Protein AF-A0A372M8K6-F1 (afdb_monomer_lite)

Sequence (82 aa):
MKDLFAIEIEPEVRSWLETLPAKHFLKVDEYAGLLAEHAASLGEPYARYLSDGIRELRPTLGGAGPAHDEFVRVIEEGEVAK

Secondary structure (DSSP, 8-state):
-PPPPEEEE-HHHHHHHHHS-HHHHHHHHHHHHHHHHHTTT--TTTEEEEETTEEEE---BBTBPP-TT--EEEEPTTSS--

pLDDT: mean 77.54, std 15.41, range [35.53, 91.69]

Structure (mmCIF, N/CA/C/O backbone):
data_AF-A0A372M8K6-F1
#
_entry.id   AF-A0A372M8K6-F1
#
loop_
_atom_site.group_PDB
_atom_site.id
_atom_site.type_symbol
_atom_site.label_atom_id
_atom_site.label_alt_id
_atom_site.label_comp_id
_atom_site.label_asym_id
_atom_site.label_entity_id
_atom_site.label_seq_id
_atom_site.pdbx_PDB_ins_code
_atom_site.Cartn_x
_atom_site.Cartn_y
_atom_site.Cartn_z
_atom_site.occupancy
_atom_site.B_iso_or_equiv
_atom_site.auth_seq_id
_atom_site.auth_comp_id
_atom_site.auth_asym_id
_atom_site.auth_atom_id
_atom_site.pdbx_PDB_model_num
ATOM 1 N N . MET A 1 1 ? -12.867 17.317 7.111 1.00 49.62 1 MET A N 1
ATOM 2 C CA . MET A 1 1 ? -11.831 16.512 6.433 1.00 49.62 1 MET A CA 1
ATOM 3 C C . MET A 1 1 ? -11.908 15.136 7.063 1.00 49.62 1 MET A C 1
ATOM 5 O O . MET A 1 1 ? -12.170 15.089 8.256 1.00 49.62 1 MET A O 1
ATOM 9 N N . LYS A 1 2 ? -11.853 14.055 6.282 1.00 61.06 2 LYS A N 1
ATOM 10 C CA . LYS A 1 2 ? -11.709 12.715 6.863 1.00 61.06 2 LYS A CA 1
ATOM 11 C C . LYS A 1 2 ? -10.248 12.581 7.277 1.00 61.06 2 LYS A C 1
ATOM 13 O O . LYS A 1 2 ? -9.391 12.901 6.455 1.00 61.06 2 LYS A O 1
ATOM 18 N N . ASP A 1 3 ? -9.996 12.157 8.504 1.00 82.06 3 ASP A N 1
ATOM 19 C CA . ASP A 1 3 ? -8.643 11.816 8.928 1.00 82.06 3 ASP A CA 1
ATOM 20 C C . ASP A 1 3 ? -8.197 10.570 8.147 1.00 82.06 3 ASP A C 1
ATOM 22 O O . ASP A 1 3 ? -8.996 9.656 7.905 1.00 82.06 3 ASP A O 1
ATOM 26 N N . LEU A 1 4 ? -6.966 10.600 7.634 1.00 85.88 4 LEU A N 1
ATOM 27 C CA . LEU A 1 4 ? -6.390 9.509 6.849 1.00 85.88 4 LEU A CA 1
ATOM 28 C C . LEU A 1 4 ? -5.723 8.508 7.787 1.00 85.88 4 LEU A C 1
ATOM 30 O O . LEU A 1 4 ? -5.043 8.898 8.733 1.00 85.88 4 LEU A O 1
ATOM 34 N N . PHE A 1 5 ? -5.866 7.222 7.482 1.00 86.06 5 PHE A N 1
ATOM 35 C CA . PHE A 1 5 ? -5.133 6.175 8.181 1.00 86.06 5 PHE A CA 1
ATOM 36 C C . PHE A 1 5 ? -3.638 6.266 7.864 1.00 86.06 5 PHE A C 1
ATOM 38 O O . PHE A 1 5 ? -3.247 6.452 6.708 1.00 86.06 5 PHE A O 1
ATOM 45 N N . ALA A 1 6 ? -2.802 6.084 8.887 1.00 87.75 6 ALA A N 1
ATOM 46 C CA . ALA A 1 6 ? -1.371 5.916 8.695 1.00 87.75 6 ALA A CA 1
ATOM 47 C C . ALA A 1 6 ? -1.092 4.522 8.114 1.00 87.75 6 ALA A C 1
ATOM 49 O O . ALA A 1 6 ? -1.669 3.520 8.545 1.00 87.75 6 ALA A O 1
ATOM 50 N N . ILE A 1 7 ? -0.200 4.462 7.128 1.00 86.38 7 ILE A N 1
ATOM 51 C CA . ILE A 1 7 ? 0.245 3.209 6.517 1.00 86.38 7 ILE A CA 1
ATOM 52 C C . ILE A 1 7 ? 1.709 3.015 6.876 1.00 86.38 7 ILE A C 1
ATOM 54 O O . ILE A 1 7 ? 2.556 3.838 6.523 1.00 86.38 7 ILE A O 1
ATOM 58 N N . GLU A 1 8 ? 1.998 1.908 7.545 1.00 88.81 8 GLU A N 1
ATOM 59 C CA . GLU A 1 8 ? 3.354 1.425 7.735 1.00 88.81 8 GLU A CA 1
ATOM 60 C C . GLU A 1 8 ? 3.685 0.389 6.664 1.00 88.81 8 GLU A C 1
ATOM 62 O O . GLU A 1 8 ? 2.880 -0.478 6.311 1.00 88.81 8 GLU A O 1
ATOM 67 N N . ILE A 1 9 ? 4.892 0.508 6.120 1.00 83.06 9 ILE A N 1
ATOM 68 C CA . ILE A 1 9 ? 5.423 -0.432 5.140 1.00 83.06 9 ILE A CA 1
ATOM 69 C C . ILE A 1 9 ? 6.522 -1.253 5.799 1.00 83.06 9 ILE A C 1
ATOM 71 O O . ILE A 1 9 ? 7.421 -0.691 6.432 1.00 83.06 9 ILE A O 1
ATOM 75 N N . GLU A 1 10 ? 6.459 -2.567 5.622 1.00 83.75 10 GLU A N 1
ATOM 76 C CA . GLU A 1 10 ? 7.533 -3.458 6.050 1.00 83.75 10 GLU A CA 1
ATOM 77 C C . GLU A 1 10 ? 8.822 -3.164 5.250 1.00 83.75 10 GLU A C 1
ATOM 79 O O . GLU A 1 10 ? 8.753 -2.679 4.108 1.00 83.75 10 GLU A O 1
ATOM 84 N N . PRO A 1 11 ? 10.017 -3.416 5.816 1.00 84.00 11 PRO A N 1
ATOM 85 C CA . PRO A 1 11 ? 11.289 -3.173 5.135 1.00 84.00 11 PRO A CA 1
ATOM 86 C C . PRO A 1 11 ? 11.395 -3.846 3.760 1.00 84.00 11 PRO A C 1
ATOM 88 O O . PRO A 1 11 ? 11.910 -3.239 2.822 1.00 84.00 11 PRO A O 1
ATOM 91 N N . GLU A 1 12 ? 10.871 -5.062 3.626 1.00 81.12 12 GLU A N 1
ATOM 92 C CA . GLU A 1 12 ? 10.837 -5.831 2.383 1.00 81.12 12 GLU A CA 1
ATOM 93 C C . GLU A 1 12 ? 10.032 -5.090 1.304 1.00 81.12 12 GLU A C 1
ATOM 95 O O . GLU A 1 12 ? 10.551 -4.854 0.212 1.00 81.12 12 GLU A O 1
ATOM 100 N N . VAL A 1 13 ? 8.845 -4.574 1.659 1.00 84.31 13 VAL A N 1
ATOM 101 C CA . VAL A 1 13 ? 8.008 -3.748 0.764 1.00 84.31 13 VAL A CA 1
ATOM 102 C C . VAL A 1 13 ? 8.767 -2.520 0.288 1.00 84.31 13 VAL A C 1
ATOM 104 O O . VAL A 1 13 ? 8.702 -2.151 -0.885 1.00 84.31 13 VAL A O 1
ATOM 107 N N . ARG A 1 14 ? 9.501 -1.855 1.188 1.00 87.50 14 ARG A N 1
ATOM 108 C CA . ARG A 1 14 ? 10.314 -0.692 0.817 1.00 87.50 14 ARG A CA 1
ATOM 109 C C . ARG A 1 14 ? 11.376 -1.076 -0.210 1.00 87.50 14 ARG A C 1
ATOM 111 O O . ARG A 1 14 ? 11.503 -0.385 -1.218 1.00 87.50 14 ARG A O 1
ATOM 118 N N . SER A 1 15 ? 12.112 -2.161 0.028 1.00 86.69 15 SER A N 1
ATOM 119 C CA . SER A 1 15 ? 13.129 -2.644 -0.908 1.00 86.69 15 SER A CA 1
ATOM 120 C C . SER A 1 15 ? 12.533 -2.991 -2.270 1.00 86.69 15 SER A C 1
ATOM 122 O O . SER A 1 15 ? 13.108 -2.635 -3.293 1.00 86.69 15 SER A O 1
ATOM 124 N N . TRP A 1 16 ? 11.359 -3.615 -2.316 1.00 87.19 16 TRP A N 1
ATOM 125 C CA . TRP A 1 16 ? 10.670 -3.890 -3.574 1.00 87.19 16 TRP A CA 1
ATOM 126 C C . TRP A 1 16 ? 10.206 -2.628 -4.299 1.00 87.19 16 TRP A C 1
ATOM 128 O O . TRP A 1 16 ? 10.421 -2.524 -5.509 1.00 87.19 16 TRP A O 1
ATOM 138 N N . LEU A 1 17 ? 9.628 -1.651 -3.591 1.00 88.44 17 LEU A N 1
ATOM 139 C CA . LEU A 1 17 ? 9.207 -0.369 -4.171 1.00 88.44 17 LEU A CA 1
ATOM 140 C C . LEU A 1 17 ? 10.362 0.329 -4.902 1.00 88.44 17 LEU A C 1
ATOM 142 O O . LEU A 1 17 ? 10.150 0.904 -5.970 1.00 88.44 17 LEU A O 1
ATOM 146 N N . GLU A 1 18 ? 11.582 0.234 -4.369 1.00 90.06 18 GLU A N 1
ATOM 147 C CA . GLU A 1 18 ? 12.801 0.781 -4.982 1.00 90.06 18 GLU A CA 1
ATOM 148 C C . GLU A 1 18 ? 13.194 0.075 -6.294 1.00 90.06 18 GLU A C 1
ATOM 150 O O . GLU A 1 18 ? 13.889 0.660 -7.125 1.00 90.06 18 GLU A O 1
ATOM 155 N N . THR A 1 19 ? 12.726 -1.156 -6.528 1.00 88.38 19 THR A N 1
ATOM 156 C CA . THR A 1 19 ? 12.969 -1.899 -7.780 1.00 88.38 19 THR A CA 1
ATOM 157 C C . THR A 1 19 ? 11.951 -1.595 -8.881 1.00 88.38 19 THR A C 1
ATOM 159 O O . THR A 1 19 ? 12.152 -1.981 -10.038 1.00 88.38 19 THR A O 1
ATOM 162 N N . LEU A 1 20 ? 10.845 -0.919 -8.553 1.00 86.12 20 LEU A N 1
ATOM 163 C CA . LEU A 1 20 ? 9.744 -0.728 -9.488 1.00 86.12 20 LEU A CA 1
ATOM 164 C C . LEU A 1 20 ? 10.063 0.317 -10.567 1.00 86.12 20 LEU A C 1
ATOM 166 O O . LEU A 1 20 ? 10.561 1.406 -10.273 1.00 86.12 20 LEU A O 1
ATOM 170 N N . PRO A 1 21 ? 9.655 0.075 -11.828 1.00 89.56 21 PRO A N 1
ATOM 171 C CA . PRO A 1 21 ? 9.543 1.147 -12.807 1.00 89.56 21 PRO A CA 1
ATOM 172 C C . PRO A 1 21 ? 8.611 2.250 -12.289 1.00 89.56 21 PRO A C 1
ATOM 174 O O . PRO A 1 21 ? 7.569 1.954 -11.703 1.00 89.56 21 PRO A O 1
ATOM 177 N N . ALA A 1 22 ? 8.910 3.516 -12.597 1.00 90.75 22 ALA A N 1
ATOM 178 C CA . ALA A 1 22 ? 8.146 4.670 -12.102 1.00 90.75 22 ALA A CA 1
ATOM 179 C C . ALA A 1 22 ? 6.623 4.554 -12.324 1.00 90.75 22 ALA A C 1
ATOM 181 O O . ALA A 1 22 ? 5.832 4.910 -11.456 1.00 90.75 22 ALA A O 1
ATOM 182 N N . LYS A 1 23 ? 6.195 3.988 -13.462 1.00 88.88 23 LYS A N 1
ATOM 183 C CA . LYS A 1 23 ? 4.773 3.743 -13.753 1.00 88.88 23 LYS A CA 1
ATOM 184 C C . LYS A 1 23 ? 4.118 2.792 -12.743 1.00 88.88 23 LYS A C 1
ATOM 186 O O . LYS A 1 23 ? 2.954 2.974 -12.406 1.00 88.88 23 LYS A O 1
ATOM 191 N N . HIS A 1 24 ? 4.836 1.763 -12.303 1.00 87.81 24 HIS A N 1
ATOM 192 C CA . HIS A 1 24 ? 4.333 0.810 -11.316 1.00 87.81 24 HIS A CA 1
ATOM 193 C C . HIS A 1 24 ? 4.362 1.412 -9.920 1.00 87.81 24 HIS A C 1
ATOM 195 O O . HIS A 1 24 ? 3.377 1.273 -9.208 1.00 87.81 24 HIS A O 1
ATOM 201 N N . PHE A 1 25 ? 5.419 2.149 -9.574 1.00 89.19 25 PHE A N 1
ATOM 202 C CA . PHE A 1 25 ? 5.483 2.878 -8.309 1.00 89.19 25 PHE A CA 1
ATOM 203 C C . PHE A 1 25 ? 4.276 3.810 -8.133 1.00 89.19 25 PHE A C 1
ATOM 205 O O . PHE A 1 25 ? 3.564 3.705 -7.141 1.00 89.19 25 PHE A O 1
ATOM 212 N N . LEU A 1 26 ? 3.967 4.637 -9.141 1.00 91.62 26 LEU A N 1
ATOM 213 C CA . LEU A 1 26 ? 2.784 5.508 -9.116 1.00 91.62 26 LEU A CA 1
ATOM 214 C C . LEU A 1 26 ? 1.483 4.717 -8.947 1.00 91.62 26 LEU A C 1
ATOM 216 O O . LEU A 1 26 ? 0.565 5.162 -8.269 1.00 91.62 26 LEU A O 1
ATOM 220 N N . LYS A 1 27 ? 1.403 3.518 -9.532 1.00 89.75 27 LYS A N 1
ATOM 221 C CA . LYS A 1 27 ? 0.222 2.669 -9.383 1.00 89.75 27 LYS A CA 1
ATOM 222 C C . LYS A 1 27 ? 0.066 2.130 -7.961 1.00 89.75 27 LYS A C 1
ATOM 224 O O . LYS A 1 27 ? -1.060 1.983 -7.495 1.00 89.75 27 LYS A O 1
ATOM 229 N N . VAL A 1 28 ? 1.173 1.823 -7.287 1.00 90.06 28 VAL A N 1
ATOM 230 C CA . VAL A 1 28 ? 1.160 1.421 -5.876 1.00 90.06 28 VAL A CA 1
ATOM 231 C C . VAL A 1 28 ? 0.788 2.610 -4.986 1.00 90.06 28 VAL A C 1
ATOM 233 O O . VAL A 1 28 ? -0.044 2.446 -4.099 1.00 90.06 28 VAL A O 1
ATOM 236 N N . ASP A 1 29 ? 1.321 3.800 -5.269 1.00 91.38 29 ASP A N 1
ATOM 237 C CA . ASP A 1 29 ? 1.001 5.044 -4.552 1.00 91.38 29 ASP A CA 1
ATOM 238 C C . ASP A 1 29 ? -0.503 5.377 -4.608 1.00 91.38 29 ASP A C 1
ATOM 240 O O . ASP A 1 29 ? -1.129 5.634 -3.581 1.00 91.38 29 ASP A O 1
ATOM 244 N N . GLU A 1 30 ? -1.137 5.228 -5.780 1.00 91.69 30 GLU A N 1
ATOM 245 C CA . GLU A 1 30 ? -2.598 5.351 -5.929 1.00 91.69 30 GLU A CA 1
ATOM 246 C C . GLU A 1 30 ? -3.369 4.391 -5.001 1.00 91.69 30 GLU A C 1
ATOM 248 O O . GLU A 1 30 ? -4.378 4.762 -4.400 1.00 91.69 30 GLU A O 1
ATOM 253 N N . TYR A 1 31 ? -2.909 3.142 -4.876 1.00 91.00 31 TYR A N 1
ATOM 254 C CA . TYR A 1 31 ? -3.552 2.131 -4.030 1.00 91.00 31 TYR A CA 1
ATOM 255 C C . TYR A 1 31 ? -3.325 2.403 -2.541 1.00 91.00 31 TYR A C 1
ATOM 257 O O . TYR A 1 31 ? -4.234 2.180 -1.740 1.00 91.00 31 TYR A O 1
ATOM 265 N N . ALA A 1 32 ? -2.148 2.910 -2.171 1.00 90.00 32 ALA A N 1
ATOM 266 C CA . ALA A 1 32 ? -1.861 3.354 -0.814 1.00 90.00 32 ALA A CA 1
ATOM 267 C C . ALA A 1 32 ? -2.763 4.533 -0.418 1.00 90.00 32 ALA A C 1
ATOM 269 O O . ALA A 1 32 ? -3.331 4.516 0.669 1.00 90.00 32 ALA A O 1
ATOM 270 N N . GLY A 1 33 ? -2.999 5.492 -1.319 1.00 91.00 33 GLY A N 1
ATOM 271 C CA . GLY A 1 33 ? -3.965 6.573 -1.096 1.00 91.00 33 GLY A CA 1
ATOM 272 C C . GLY A 1 33 ? -5.384 6.056 -0.836 1.00 91.00 33 GLY A C 1
ATOM 273 O O . GLY A 1 33 ? -6.009 6.421 0.160 1.00 91.00 33 GLY A O 1
ATOM 274 N N . LEU A 1 34 ? -5.869 5.121 -1.663 1.00 91.06 34 LEU 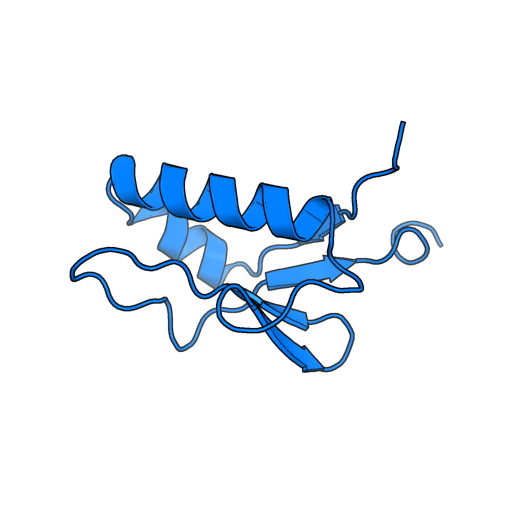A N 1
ATOM 275 C CA . LEU A 1 34 ? -7.173 4.476 -1.446 1.00 91.06 34 LEU A CA 1
ATOM 276 C C . LEU A 1 34 ? -7.243 3.752 -0.098 1.00 91.06 34 LEU A C 1
ATOM 278 O O . LEU A 1 34 ? -8.278 3.776 0.571 1.00 91.06 34 LEU A O 1
ATOM 282 N N . LEU A 1 35 ? -6.154 3.096 0.304 1.00 88.44 35 LEU A N 1
ATOM 283 C CA . LEU A 1 35 ? -6.072 2.421 1.590 1.00 88.44 35 LEU A CA 1
ATOM 284 C C . LEU A 1 35 ? -6.108 3.423 2.743 1.00 88.44 35 LEU A C 1
ATOM 286 O O . LEU A 1 35 ? -6.873 3.216 3.676 1.00 88.44 35 LEU A O 1
ATOM 290 N N . ALA A 1 36 ? -5.373 4.528 2.652 1.00 89.88 36 ALA A N 1
ATOM 291 C CA . ALA A 1 36 ? -5.366 5.577 3.666 1.00 89.88 36 ALA A CA 1
ATOM 292 C C . ALA A 1 36 ? -6.754 6.218 3.849 1.00 89.88 36 ALA A C 1
ATOM 294 O O . ALA A 1 36 ? -7.132 6.573 4.961 1.00 89.88 36 ALA A O 1
ATOM 295 N N . GLU A 1 37 ? -7.554 6.329 2.785 1.00 91.38 37 GLU A N 1
ATOM 296 C CA . GLU A 1 37 ? -8.908 6.903 2.842 1.00 91.38 37 GLU A CA 1
ATOM 297 C C . GLU A 1 37 ? -9.988 5.918 3.323 1.00 91.38 37 GLU A C 1
ATOM 299 O O . GLU A 1 37 ? -11.024 6.310 3.885 1.00 91.38 37 GLU A O 1
ATOM 304 N N . HIS A 1 38 ? -9.785 4.628 3.053 1.00 89.12 38 HIS A N 1
ATOM 305 C CA . HIS A 1 38 ? -10.81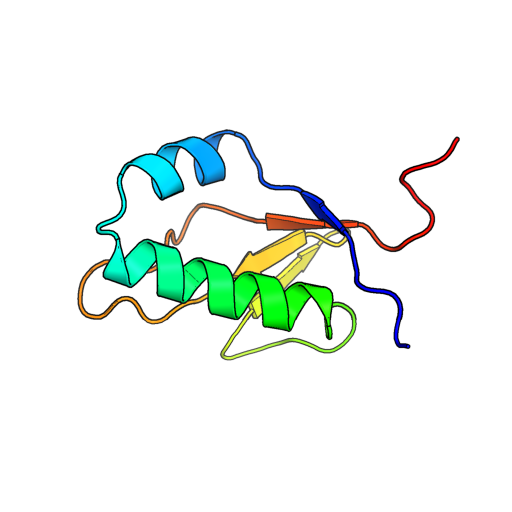8 3.603 3.179 1.00 89.12 38 HIS A CA 1
ATOM 306 C C . HIS A 1 38 ? -10.369 2.379 3.976 1.00 89.12 38 HIS A C 1
ATOM 308 O O . HIS A 1 38 ? -10.974 1.322 3.825 1.00 89.12 38 HIS A O 1
ATOM 314 N N . ALA A 1 39 ? -9.358 2.487 4.839 1.00 83.44 39 ALA A N 1
ATOM 315 C CA . ALA A 1 39 ? -8.697 1.326 5.435 1.00 83.44 39 ALA A CA 1
ATOM 316 C C . ALA A 1 39 ? -9.634 0.341 6.149 1.00 83.44 39 ALA A C 1
ATOM 318 O O . ALA A 1 39 ? -9.440 -0.867 6.052 1.00 83.44 39 ALA A O 1
ATOM 319 N N . ALA A 1 40 ? -10.684 0.827 6.815 1.00 82.69 40 ALA A N 1
ATOM 320 C CA . ALA A 1 40 ? -11.673 -0.026 7.475 1.00 82.69 40 ALA A CA 1
ATOM 321 C C . ALA A 1 40 ? -12.545 -0.835 6.488 1.00 82.69 40 ALA A C 1
ATOM 323 O O . ALA A 1 40 ? -13.012 -1.922 6.821 1.00 82.69 40 ALA A O 1
ATOM 324 N N . SER A 1 41 ? -12.759 -0.332 5.268 1.00 86.75 41 SER A N 1
ATOM 325 C CA . SER A 1 41 ? -13.708 -0.886 4.288 1.00 86.75 41 SER A CA 1
ATOM 326 C C . SER A 1 41 ? -13.079 -1.376 2.982 1.00 86.75 41 SER A C 1
ATOM 328 O O . SER A 1 41 ? -13.752 -2.054 2.209 1.00 86.75 41 SER A O 1
ATOM 330 N N . LEU A 1 42 ? -11.822 -1.027 2.696 1.00 87.06 42 LEU A N 1
ATOM 331 C CA . LEU A 1 42 ? -11.157 -1.403 1.454 1.00 87.06 42 LEU A CA 1
ATOM 332 C C . LEU A 1 42 ? -10.905 -2.913 1.452 1.00 87.06 42 LEU A C 1
ATOM 334 O O . LEU A 1 42 ? -10.298 -3.458 2.371 1.00 87.06 42 LEU A O 1
ATOM 338 N N . GLY A 1 43 ? -11.394 -3.593 0.425 1.00 85.12 43 GLY A N 1
ATOM 339 C CA . GLY A 1 43 ? -11.301 -5.041 0.276 1.00 85.12 43 GLY A CA 1
ATOM 340 C C . GLY A 1 43 ? -11.012 -5.425 -1.168 1.00 85.12 43 GLY A C 1
ATOM 341 O O . GLY A 1 43 ? -10.496 -4.621 -1.951 1.00 85.12 43 GLY A O 1
ATOM 342 N N . GLU A 1 44 ? -11.334 -6.665 -1.529 1.00 86.00 44 GLU A N 1
ATOM 343 C CA . GLU A 1 44 ? -11.085 -7.160 -2.881 1.00 86.00 44 GLU A CA 1
ATOM 344 C C . GLU A 1 44 ? -11.865 -6.327 -3.924 1.00 86.00 44 GLU A C 1
ATOM 346 O O . GLU A 1 44 ? -12.992 -5.902 -3.653 1.00 86.00 44 GLU A O 1
ATOM 351 N N . PRO A 1 45 ? -11.285 -6.063 -5.113 1.00 86.25 45 PRO A N 1
ATOM 352 C CA . PRO A 1 45 ? -10.013 -6.584 -5.633 1.00 86.25 45 PRO A CA 1
ATOM 353 C C . PRO A 1 45 ? -8.760 -5.793 -5.209 1.00 86.25 45 PRO A C 1
ATOM 355 O O . PRO A 1 45 ? -7.656 -6.184 -5.576 1.00 86.25 45 PRO A O 1
ATOM 358 N N . TYR A 1 46 ? -8.910 -4.685 -4.481 1.00 84.69 46 TYR A N 1
ATOM 359 C CA . TYR A 1 46 ? -7.832 -3.718 -4.244 1.00 84.69 46 TYR A CA 1
ATOM 360 C C . TYR A 1 46 ? -6.898 -4.111 -3.104 1.00 84.69 46 TYR A C 1
ATOM 362 O O . TYR A 1 46 ? -5.690 -3.889 -3.189 1.00 84.69 46 TYR A O 1
ATOM 370 N N . ALA A 1 47 ? -7.458 -4.699 -2.049 1.00 85.56 47 ALA A N 1
ATOM 371 C CA . ALA A 1 47 ? -6.715 -5.148 -0.887 1.00 85.56 47 ALA A CA 1
ATOM 372 C C . ALA A 1 47 ? -7.309 -6.443 -0.328 1.00 85.56 47 ALA A C 1
ATOM 374 O O . ALA A 1 47 ? -8.516 -6.672 -0.409 1.00 85.56 47 ALA A O 1
ATOM 375 N N . ARG A 1 48 ? -6.479 -7.279 0.287 1.00 87.00 48 ARG A N 1
ATOM 376 C CA . ARG A 1 48 ? -6.927 -8.421 1.085 1.00 87.00 48 ARG A CA 1
ATOM 377 C C . ARG A 1 48 ? -6.570 -8.178 2.542 1.00 87.00 48 ARG A C 1
ATOM 379 O O . ARG A 1 48 ? -5.438 -7.832 2.853 1.00 87.00 48 ARG A O 1
ATOM 386 N N . TYR A 1 49 ? -7.538 -8.348 3.435 1.00 85.88 49 TYR A N 1
ATOM 387 C CA . TYR A 1 49 ? -7.269 -8.351 4.870 1.00 85.88 49 TYR A CA 1
ATOM 388 C C . TYR A 1 49 ? -6.606 -9.672 5.261 1.00 85.88 49 TYR A C 1
ATOM 390 O O . TYR A 1 49 ? -7.120 -10.731 4.895 1.00 85.88 49 TYR A O 1
ATOM 398 N N . LEU A 1 50 ? -5.482 -9.602 5.976 1.00 82.88 50 LEU A N 1
ATOM 399 C CA . LEU A 1 50 ? -4.762 -10.783 6.451 1.00 82.88 50 LEU A CA 1
ATOM 400 C C . LEU A 1 50 ? -5.057 -11.028 7.934 1.00 82.88 50 LEU A C 1
ATOM 402 O O . LEU A 1 50 ? -5.685 -12.029 8.271 1.00 82.88 50 LEU A O 1
ATOM 406 N N . SER A 1 51 ? -4.655 -10.098 8.804 1.00 80.62 51 SER A N 1
ATOM 407 C CA . SER A 1 51 ? -4.882 -10.133 10.258 1.00 80.62 51 SER A CA 1
ATOM 408 C C . SER A 1 51 ? -4.343 -8.861 10.918 1.00 80.62 51 SER A C 1
ATOM 410 O O . SER A 1 51 ? -3.439 -8.255 10.365 1.00 80.62 51 SER A O 1
ATOM 412 N N . ASP A 1 52 ? -4.819 -8.488 12.110 1.00 83.12 52 ASP A N 1
ATOM 413 C CA . ASP A 1 52 ? -4.190 -7.459 12.973 1.00 83.12 52 ASP A CA 1
ATOM 414 C C . ASP A 1 52 ? -3.878 -6.113 12.276 1.00 83.12 52 ASP A C 1
ATOM 416 O O . ASP A 1 52 ? -2.784 -5.560 12.364 1.00 83.12 52 ASP A O 1
ATOM 420 N N . GLY A 1 53 ? -4.827 -5.623 11.472 1.00 80.44 53 GLY A N 1
ATOM 421 C CA . GLY A 1 53 ? -4.656 -4.387 10.690 1.00 80.44 53 GLY A CA 1
ATOM 422 C C . GLY A 1 53 ? -3.751 -4.534 9.457 1.00 80.44 53 GLY A C 1
ATOM 423 O O . GLY A 1 53 ? -3.644 -3.608 8.653 1.00 80.44 53 GLY A O 1
ATOM 424 N N . ILE A 1 54 ? -3.153 -5.707 9.242 1.00 82.75 54 ILE A N 1
ATOM 425 C CA . ILE A 1 54 ? -2.326 -6.009 8.073 1.00 82.75 54 ILE A CA 1
ATOM 426 C C . ILE A 1 54 ? -3.210 -6.265 6.858 1.00 82.75 54 ILE A C 1
ATOM 428 O O . ILE A 1 54 ? -4.172 -7.050 6.886 1.00 82.75 54 ILE A O 1
ATOM 432 N N . ARG A 1 55 ? -2.854 -5.601 5.759 1.00 85.19 55 ARG A N 1
ATOM 433 C CA . ARG A 1 55 ? -3.536 -5.701 4.476 1.00 85.19 55 ARG A CA 1
ATOM 434 C C . ARG A 1 55 ? -2.524 -5.896 3.351 1.00 85.19 55 ARG A C 1
ATOM 436 O O . ARG A 1 55 ? -1.549 -5.172 3.216 1.00 85.19 55 ARG A O 1
ATOM 443 N N . GLU A 1 56 ? -2.788 -6.869 2.496 1.00 84.56 56 GLU A N 1
ATOM 444 C CA . GLU A 1 56 ? -2.055 -7.063 1.245 1.00 84.56 56 GLU A CA 1
ATOM 445 C C . GLU A 1 56 ? -2.657 -6.132 0.185 1.00 84.56 56 GLU A C 1
ATOM 447 O O . GLU A 1 56 ? -3.834 -6.276 -0.161 1.00 84.56 56 GLU A O 1
ATOM 452 N N . LEU A 1 57 ? -1.884 -5.176 -0.338 1.00 86.81 57 LEU A N 1
ATOM 453 C CA . LEU A 1 57 ? -2.299 -4.376 -1.494 1.00 86.81 57 LEU A CA 1
ATOM 454 C C . LEU A 1 57 ? -2.134 -5.191 -2.779 1.00 86.81 57 LEU A C 1
ATOM 456 O O . LEU A 1 57 ? -1.104 -5.817 -3.000 1.00 86.81 57 LEU A O 1
ATOM 460 N N . ARG A 1 58 ? -3.133 -5.144 -3.667 1.00 84.81 58 ARG A N 1
ATOM 461 C CA . ARG A 1 58 ? -3.158 -5.947 -4.904 1.00 84.81 58 ARG A CA 1
ATOM 462 C C . AR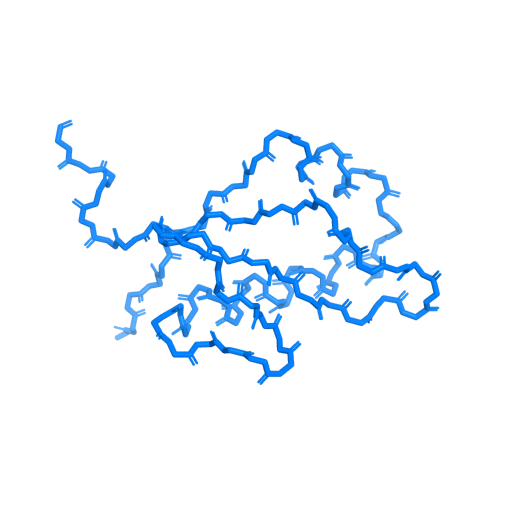G A 1 58 ? -3.252 -5.074 -6.165 1.00 84.81 58 ARG A C 1
ATOM 464 O O . ARG A 1 58 ? -4.225 -5.172 -6.922 1.00 84.81 58 ARG A O 1
ATOM 471 N N . PRO A 1 59 ? -2.266 -4.193 -6.421 1.00 83.00 59 PRO A N 1
ATOM 472 C CA . PRO A 1 59 ? -2.244 -3.385 -7.629 1.00 83.00 59 PRO A CA 1
ATOM 473 C C . PRO A 1 59 ? -2.036 -4.261 -8.864 1.00 83.00 59 PRO A C 1
ATOM 475 O O . PRO A 1 59 ? -1.229 -5.188 -8.885 1.00 83.00 59 PRO A O 1
ATOM 478 N N . THR A 1 60 ? -2.764 -3.954 -9.935 1.00 82.25 60 THR A N 1
ATOM 479 C CA . THR A 1 60 ? -2.563 -4.625 -11.224 1.00 82.25 60 THR A CA 1
ATOM 480 C C . THR A 1 60 ? -1.424 -3.940 -11.977 1.00 82.25 60 THR A C 1
ATOM 482 O O . THR A 1 60 ? -1.619 -2.872 -12.556 1.00 82.25 60 THR A O 1
ATOM 485 N N . LEU A 1 61 ? -0.235 -4.552 -11.980 1.00 80.06 61 LEU A N 1
ATOM 486 C CA . LEU A 1 61 ? 0.997 -3.976 -12.546 1.00 80.06 61 LEU A CA 1
ATOM 487 C C . LEU A 1 61 ? 1.366 -4.522 -13.943 1.00 80.06 61 LEU A C 1
ATOM 489 O O . LEU A 1 61 ? 2.524 -4.504 -14.346 1.00 80.06 61 LEU A O 1
ATOM 493 N N . GLY A 1 62 ? 0.387 -5.009 -14.716 1.00 64.81 62 GLY A N 1
ATOM 494 C CA . GLY A 1 62 ? 0.540 -5.240 -16.163 1.00 64.81 62 GLY A CA 1
ATOM 495 C C . GLY A 1 62 ? 1.685 -6.168 -16.602 1.00 64.81 62 GLY A C 1
ATOM 496 O O . GLY A 1 62 ? 2.232 -5.957 -17.681 1.00 64.81 62 GLY A O 1
ATOM 497 N N . GLY A 1 63 ? 2.053 -7.171 -15.796 1.00 59.22 63 GLY A N 1
ATOM 498 C CA . GLY A 1 63 ? 3.093 -8.162 -16.124 1.00 59.22 63 GLY A CA 1
ATOM 499 C C . GLY A 1 63 ? 4.206 -8.276 -15.081 1.00 59.22 63 GLY A C 1
ATOM 500 O O . GLY A 1 63 ? 4.854 -9.314 -15.005 1.00 59.22 63 GLY A O 1
ATOM 501 N N . ALA A 1 64 ? 4.369 -7.269 -14.218 1.00 55.22 64 ALA A N 1
ATOM 502 C CA . ALA A 1 64 ? 4.890 -7.508 -12.879 1.00 55.22 64 ALA A CA 1
ATOM 503 C C . ALA A 1 64 ? 3.718 -8.086 -12.074 1.00 55.22 64 ALA A C 1
ATOM 505 O O . ALA A 1 64 ? 2.666 -7.450 -11.979 1.00 55.22 64 ALA A O 1
ATOM 506 N N . GLY A 1 65 ? 3.826 -9.322 -11.586 1.00 50.19 65 GLY A N 1
ATOM 507 C CA . GLY A 1 65 ? 2.855 -9.819 -10.609 1.00 50.19 65 GLY A CA 1
ATOM 508 C C . GLY A 1 65 ? 2.812 -8.868 -9.406 1.00 50.19 65 GLY A C 1
ATOM 509 O O . GLY A 1 65 ? 3.777 -8.123 -9.197 1.00 50.19 65 GLY A O 1
ATOM 510 N N . PRO A 1 66 ? 1.723 -8.843 -8.619 1.00 54.31 66 PRO A N 1
ATOM 511 C CA . PRO A 1 66 ? 1.796 -8.179 -7.325 1.00 54.31 66 PRO A CA 1
ATOM 512 C C . PRO A 1 66 ? 2.963 -8.792 -6.542 1.00 54.31 66 PRO A C 1
ATOM 514 O O . PRO A 1 66 ? 3.371 -9.928 -6.816 1.00 54.31 66 PRO A O 1
ATOM 517 N N . ALA A 1 67 ? 3.509 -8.043 -5.589 1.00 54.03 67 ALA A N 1
ATOM 518 C CA . ALA A 1 67 ? 4.367 -8.624 -4.574 1.00 54.03 67 ALA A CA 1
ATOM 519 C C . ALA A 1 67 ? 3.507 -9.615 -3.777 1.00 54.03 67 ALA A C 1
ATOM 521 O O . ALA A 1 67 ? 2.901 -9.265 -2.776 1.00 54.03 67 ALA A O 1
ATOM 522 N N . HIS A 1 68 ? 3.343 -10.832 -4.299 1.00 50.81 68 HIS A N 1
ATOM 523 C CA . HIS A 1 68 ? 2.436 -11.844 -3.758 1.00 50.81 68 HIS A CA 1
ATOM 524 C C . HIS A 1 68 ? 2.831 -12.272 -2.333 1.00 50.81 68 HIS A C 1
ATOM 526 O O . HIS A 1 68 ? 2.042 -12.942 -1.673 1.00 50.81 68 HIS A O 1
ATOM 532 N N . ASP A 1 69 ? 4.006 -11.833 -1.872 1.00 50.59 69 ASP A N 1
ATOM 533 C CA . ASP A 1 69 ? 4.592 -12.134 -0.572 1.00 50.59 69 ASP A CA 1
ATOM 534 C C . ASP A 1 69 ? 4.933 -10.874 0.259 1.00 50.59 69 ASP A C 1
ATOM 536 O O . ASP A 1 69 ? 5.561 -11.009 1.306 1.00 50.59 69 ASP A O 1
ATOM 540 N N . GLU A 1 70 ? 4.551 -9.657 -0.167 1.00 57.12 70 GLU A N 1
ATOM 541 C CA . GLU A 1 70 ? 4.880 -8.424 0.573 1.00 57.12 70 GLU A CA 1
ATOM 542 C C . GLU A 1 70 ? 3.637 -7.639 1.016 1.00 57.12 70 GLU A C 1
ATOM 544 O O . GLU A 1 70 ? 2.694 -7.410 0.256 1.00 57.12 70 GLU A O 1
ATOM 549 N N . PHE A 1 71 ? 3.629 -7.226 2.285 1.00 58.44 71 PHE A N 1
ATOM 550 C CA . PHE A 1 71 ? 2.428 -6.803 3.009 1.00 58.44 71 PHE A CA 1
ATOM 551 C C . PHE A 1 71 ? 2.566 -5.384 3.565 1.00 58.44 71 PHE A C 1
ATOM 553 O O . PHE A 1 71 ? 3.630 -5.020 4.051 1.00 58.44 71 PHE A O 1
ATOM 560 N N . VAL A 1 72 ? 1.485 -4.593 3.567 1.00 64.31 72 VAL A N 1
ATOM 561 C CA . VAL A 1 72 ? 1.454 -3.294 4.265 1.00 64.31 72 VAL A CA 1
ATOM 562 C C . VAL A 1 72 ? 0.616 -3.395 5.537 1.00 64.31 72 VAL A C 1
ATOM 564 O O . VAL A 1 72 ? -0.404 -4.091 5.578 1.00 64.31 72 VAL A O 1
ATOM 567 N N . ARG A 1 73 ? 1.017 -2.686 6.590 1.00 68.69 73 ARG A N 1
ATOM 568 C CA . ARG A 1 73 ? 0.246 -2.602 7.832 1.00 68.69 73 ARG A CA 1
ATOM 569 C C . ARG A 1 73 ? -0.497 -1.276 7.871 1.00 68.69 73 ARG A C 1
ATOM 571 O O . ARG A 1 73 ? 0.093 -0.211 7.717 1.00 68.69 73 ARG A O 1
ATOM 578 N N . VAL A 1 74 ? -1.812 -1.332 8.059 1.00 68.88 74 VAL A N 1
ATOM 579 C CA . VAL A 1 74 ? -2.594 -0.134 8.367 1.00 68.88 74 VAL A CA 1
ATOM 580 C C . VAL A 1 74 ? -2.588 0.034 9.871 1.00 68.88 74 VAL A C 1
ATOM 582 O O . VAL A 1 74 ? -2.990 -0.880 10.589 1.00 68.88 74 VAL A O 1
ATOM 585 N N . ILE A 1 75 ? -2.195 1.216 10.331 1.00 66.31 75 ILE A N 1
ATOM 586 C CA . ILE A 1 75 ? -2.365 1.599 11.725 1.00 66.31 75 ILE A CA 1
ATOM 587 C C . ILE A 1 75 ? -3.627 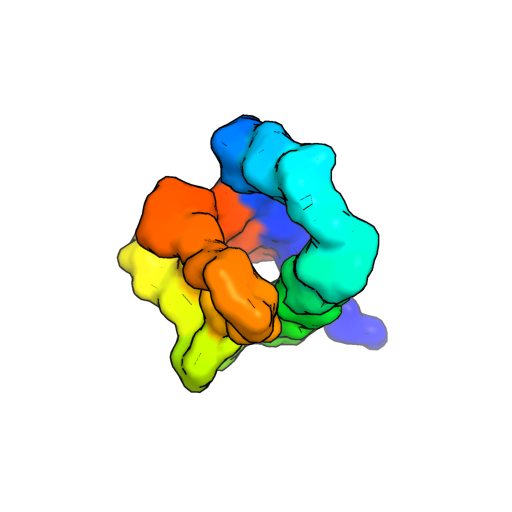2.447 11.845 1.00 66.31 75 ILE A C 1
ATOM 589 O O . ILE A 1 75 ? -3.753 3.501 11.217 1.00 66.31 75 ILE A O 1
ATOM 593 N N . GLU A 1 76 ? -4.581 1.972 12.647 1.00 55.47 76 GLU A N 1
ATOM 594 C CA . GLU A 1 76 ? -5.713 2.793 13.070 1.00 55.47 76 GLU A CA 1
ATOM 595 C C . GLU A 1 76 ? -5.197 3.933 13.954 1.00 55.47 76 GLU A C 1
ATOM 597 O O . GLU A 1 76 ? -4.348 3.722 14.826 1.00 55.47 76 GLU A O 1
ATOM 602 N N . GLU A 1 77 ? -5.676 5.158 13.715 1.00 49.09 77 GLU A N 1
ATOM 603 C CA . GLU A 1 77 ? -5.313 6.313 14.535 1.00 49.09 77 GLU A CA 1
ATOM 604 C C . GLU A 1 77 ? -5.738 6.034 15.990 1.00 49.09 77 GLU A C 1
ATOM 606 O O . GLU A 1 77 ? -6.916 6.063 16.345 1.00 49.09 77 GLU A O 1
ATOM 611 N N . GLY A 1 78 ? -4.754 5.637 16.800 1.00 46.19 78 GLY A N 1
ATOM 612 C CA . GLY A 1 78 ? -4.946 5.037 18.119 1.00 46.19 78 GLY A CA 1
ATOM 613 C C . GLY A 1 78 ? -3.754 4.204 18.613 1.00 46.19 78 GLY A C 1
ATOM 614 O O . GLY A 1 78 ? -3.586 4.085 19.824 1.00 46.19 78 GLY A O 1
ATOM 615 N N . GLU A 1 79 ? -2.892 3.690 17.722 1.00 44.38 79 GLU A N 1
ATOM 616 C CA . GLU A 1 79 ? -1.704 2.892 18.113 1.00 44.38 79 GLU A CA 1
ATOM 617 C C . GLU A 1 79 ? -0.356 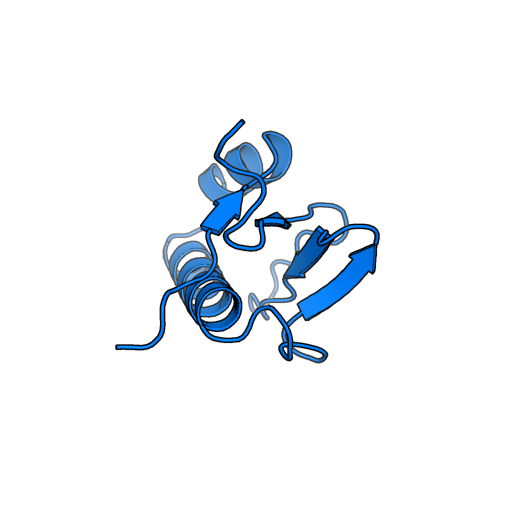3.633 17.971 1.00 44.38 79 GLU A C 1
ATOM 619 O O . GLU A 1 79 ? 0.660 3.168 18.475 1.00 44.38 79 GLU A O 1
ATOM 624 N N . VAL A 1 80 ? -0.328 4.830 17.365 1.00 48.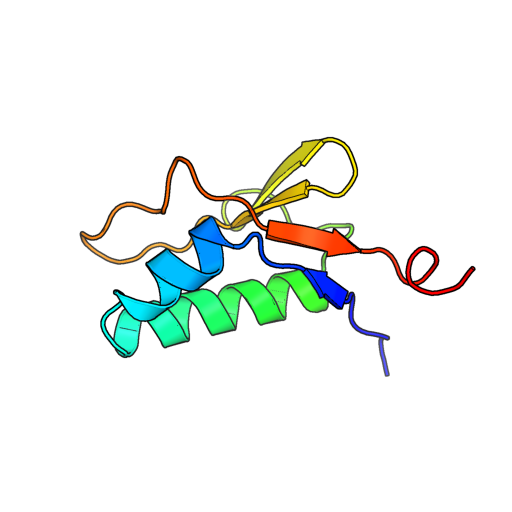88 80 VAL A N 1
ATOM 625 C CA . VAL A 1 80 ? 0.913 5.631 17.203 1.00 48.88 80 VAL A CA 1
ATOM 626 C C . VAL A 1 80 ? 1.250 6.473 18.450 1.00 48.88 80 VAL A C 1
ATOM 628 O O . VAL A 1 80 ? 2.241 7.200 18.471 1.00 48.88 80 VAL A O 1
ATOM 631 N N . ALA A 1 81 ? 0.445 6.403 19.515 1.00 38.03 81 ALA A N 1
ATOM 632 C CA . ALA A 1 81 ? 0.688 7.166 20.737 1.00 38.03 81 ALA A CA 1
ATOM 633 C C . ALA A 1 81 ? 0.339 6.375 22.004 1.00 38.03 81 ALA A C 1
ATOM 635 O O . ALA A 1 81 ? -0.769 6.472 22.538 1.00 38.03 81 ALA A O 1
ATOM 636 N N . LYS A 1 82 ? 1.335 5.669 22.546 1.00 35.53 82 LYS A N 1
ATOM 637 C CA . LYS A 1 82 ? 1.489 5.546 23.996 1.00 35.53 82 LYS A CA 1
ATOM 638 C C . LYS A 1 82 ? 2.951 5.513 24.413 1.00 35.53 82 LYS A C 1
ATOM 640 O O . LYS A 1 82 ? 3.749 4.880 23.693 1.00 35.53 82 LYS A O 1
#

Foldseek 3Di:
DDQFWDKAFDPVRVVVLVVDDPVVNVQVVVLVRVCRRQVVNDDPPQWHDDDDQKIQGAGDPPPPGRPPPTIMGTDDPPPVDD

Radius of gyration: 12.57 Å; chains: 1; bounding box: 27×29×40 Å

Organism: NCBI:txid2293568